Protein AF-A0AAD3XJD0-F1 (afdb_monomer_lite)

Foldseek 3Di:
DLQFADDDPVLVVLLVVLQVVLVVCVVPDPSLSLVSCCVQLDDDPVLLVVVVDPDPCVVSCVVVLVSNLNNLSSLNVLLNVLVVVLVVLCVPVNDDPVSVVSNVSSVVSNVVSVVSVVVCCVRPVVSVVVSSVNRVVNNVLVVVLVVLVVCVVVVVDDPVVNVVVVVVSVVD

Organism: Nepenthes gracilis (NCBI:txid150966)

Structure (mmCIF, N/CA/C/O backbone):
data_AF-A0AAD3XJD0-F1
#
_entry.id   AF-A0AAD3XJD0-F1
#
loop_
_atom_site.group_PDB
_atom_site.id
_atom_site.type_symbol
_atom_site.label_atom_id
_atom_site.label_alt_id
_atom_site.label_comp_id
_atom_site.label_asym_id
_atom_site.label_entity_id
_atom_site.label_seq_id
_atom_site.pdbx_PDB_ins_code
_atom_site.Cartn_x
_atom_site.Cartn_y
_atom_site.Cartn_z
_atom_site.occupancy
_atom_site.B_iso_or_equiv
_atom_site.auth_seq_id
_atom_site.auth_comp_id
_atom_site.auth_asym_id
_atom_site.auth_atom_id
_atom_site.pdbx_PDB_model_num
ATOM 1 N N . MET A 1 1 ? 8.176 -1.275 8.265 1.00 50.38 1 MET A N 1
ATOM 2 C CA . MET A 1 1 ? 7.512 -1.535 6.972 1.00 50.38 1 MET A CA 1
ATOM 3 C C . MET A 1 1 ? 6.518 -0.399 6.744 1.00 50.38 1 MET A C 1
ATOM 5 O O . MET A 1 1 ? 6.146 0.233 7.726 1.00 50.38 1 MET A O 1
ATOM 9 N N . LEU A 1 2 ? 6.238 -0.030 5.494 1.00 55.28 2 LEU A N 1
ATOM 10 C CA . LEU A 1 2 ? 5.457 1.152 5.090 1.00 55.28 2 LEU A CA 1
ATOM 11 C C . LEU A 1 2 ? 3.943 0.961 5.381 1.00 55.28 2 LEU A C 1
ATOM 13 O O . LEU A 1 2 ? 3.120 0.969 4.472 1.00 55.28 2 LEU A O 1
ATOM 17 N N . ASP A 1 3 ? 3.584 0.701 6.643 1.00 52.31 3 ASP A N 1
ATOM 18 C CA . ASP A 1 3 ? 2.285 0.107 7.010 1.00 52.31 3 ASP A CA 1
ATOM 19 C C . ASP A 1 3 ? 1.190 1.151 7.302 1.00 52.31 3 ASP A C 1
ATOM 21 O O . ASP A 1 3 ? 0.005 0.825 7.286 1.00 52.31 3 ASP A O 1
ATOM 25 N N . GLU A 1 4 ? 1.550 2.418 7.524 1.00 55.62 4 GLU A N 1
ATOM 26 C CA . GLU A 1 4 ? 0.623 3.490 7.920 1.00 55.62 4 GLU A CA 1
ATOM 27 C C . GLU A 1 4 ? 0.846 4.779 7.110 1.00 55.62 4 GLU A C 1
ATOM 29 O O . GLU A 1 4 ? 1.062 5.855 7.657 1.00 55.62 4 GLU A O 1
ATOM 34 N N . GLY A 1 5 ? 0.814 4.676 5.778 1.00 60.34 5 GLY A N 1
ATOM 35 C CA . GLY A 1 5 ? 0.942 5.822 4.870 1.00 60.34 5 GLY A CA 1
ATOM 36 C C . GLY A 1 5 ? -0.391 6.417 4.404 1.00 60.34 5 GLY A C 1
ATOM 37 O O . GLY A 1 5 ? -1.385 5.703 4.254 1.00 60.34 5 GLY A O 1
ATOM 38 N N . ARG A 1 6 ? -0.392 7.726 4.115 1.00 67.81 6 ARG A N 1
ATOM 39 C CA . ARG A 1 6 ? -1.443 8.391 3.331 1.00 67.81 6 ARG A CA 1
ATOM 40 C C . ARG A 1 6 ? -1.304 7.954 1.877 1.00 67.81 6 ARG A C 1
ATOM 42 O O . ARG A 1 6 ? -0.259 8.177 1.273 1.00 67.81 6 ARG A O 1
ATOM 49 N N . ILE A 1 7 ? -2.355 7.371 1.316 1.00 77.25 7 ILE A N 1
ATOM 50 C CA . ILE A 1 7 ? -2.467 7.174 -0.131 1.00 77.25 7 ILE A CA 1
ATOM 51 C C . ILE A 1 7 ? -3.216 8.362 -0.729 1.00 77.25 7 ILE A C 1
ATOM 53 O O . ILE A 1 7 ? -4.143 8.900 -0.116 1.00 77.25 7 ILE A O 1
ATOM 57 N N . THR A 1 8 ? -2.797 8.818 -1.905 1.00 81.12 8 THR A N 1
ATOM 58 C CA . THR A 1 8 ? -3.569 9.806 -2.662 1.00 81.12 8 THR A CA 1
ATOM 59 C C . THR A 1 8 ? -4.817 9.143 -3.238 1.00 81.12 8 THR A C 1
ATOM 61 O O . THR A 1 8 ? -4.851 7.930 -3.445 1.00 81.12 8 THR A O 1
ATOM 64 N N . GLN A 1 9 ? -5.835 9.943 -3.557 1.00 83.00 9 GLN A N 1
ATOM 65 C CA . GLN A 1 9 ? -7.029 9.438 -4.238 1.00 83.00 9 GLN A CA 1
ATOM 66 C C . GLN A 1 9 ? -6.683 8.784 -5.584 1.00 83.00 9 GLN A C 1
ATOM 68 O O . GLN A 1 9 ? -7.267 7.770 -5.936 1.00 83.00 9 GLN A O 1
ATOM 73 N N . SER A 1 10 ? -5.687 9.308 -6.306 1.00 84.81 10 SER A N 1
ATOM 74 C CA . SER A 1 10 ? -5.208 8.695 -7.549 1.00 84.81 10 SER A CA 1
ATOM 75 C C . SER A 1 10 ? -4.658 7.284 -7.335 1.00 84.81 10 SER A C 1
ATOM 77 O O . SER A 1 10 ? -5.006 6.383 -8.086 1.00 84.81 10 SER A O 1
ATOM 79 N N . ILE A 1 11 ? -3.845 7.074 -6.295 1.00 86.44 11 ILE A N 1
ATOM 80 C CA . ILE A 1 11 ? -3.300 5.752 -5.956 1.00 86.44 11 ILE A CA 1
ATOM 81 C C . ILE A 1 11 ? -4.419 4.807 -5.519 1.00 86.44 11 ILE A C 1
ATOM 83 O O . ILE A 1 11 ? -4.430 3.654 -5.935 1.00 86.44 11 ILE A O 1
ATOM 87 N N . ALA A 1 12 ? -5.377 5.295 -4.726 1.00 86.56 12 ALA A N 1
ATOM 88 C CA . ALA A 1 12 ? -6.544 4.508 -4.343 1.00 86.56 12 ALA A CA 1
ATOM 89 C C . ALA A 1 12 ? -7.346 4.056 -5.575 1.00 86.56 12 ALA A C 1
ATOM 91 O O . ALA A 1 12 ? -7.680 2.882 -5.680 1.00 86.56 12 ALA A O 1
ATOM 92 N N . ASN A 1 13 ? -7.588 4.958 -6.531 1.00 89.00 13 ASN A N 1
ATOM 93 C CA . ASN A 1 13 ? -8.289 4.635 -7.774 1.00 89.00 13 ASN A CA 1
ATOM 94 C C . ASN A 1 13 ? -7.529 3.603 -8.615 1.00 89.00 13 ASN A C 1
ATOM 96 O O . ASN A 1 13 ? -8.153 2.678 -9.116 1.00 89.00 13 ASN A O 1
ATOM 100 N N . ILE A 1 14 ? -6.200 3.724 -8.725 1.00 89.25 14 ILE A N 1
ATOM 101 C CA . ILE A 1 14 ? -5.362 2.741 -9.431 1.00 89.25 14 ILE A CA 1
ATOM 102 C C . ILE A 1 14 ? -5.489 1.357 -8.785 1.00 89.25 14 ILE A C 1
ATOM 104 O O . ILE A 1 14 ? -5.651 0.369 -9.491 1.00 89.25 14 ILE A O 1
ATOM 108 N N . LEU A 1 15 ? -5.431 1.278 -7.452 1.00 88.62 15 LEU A N 1
ATOM 109 C CA . LEU A 1 15 ? -5.566 0.009 -6.731 1.00 88.62 15 LEU A CA 1
ATOM 110 C C . LEU A 1 15 ? -6.955 -0.607 -6.921 1.00 88.62 15 LEU A C 1
ATOM 112 O O . LEU A 1 15 ? -7.043 -1.795 -7.203 1.00 88.62 15 LEU A O 1
ATOM 116 N N . MET A 1 16 ? -8.021 0.192 -6.805 1.00 89.50 16 MET A N 1
ATOM 117 C CA . MET A 1 16 ? -9.394 -0.282 -7.023 1.00 89.50 16 MET A CA 1
ATOM 118 C C . MET A 1 16 ? -9.589 -0.787 -8.454 1.00 89.50 16 MET A C 1
ATOM 120 O O . MET A 1 16 ? -10.046 -1.906 -8.639 1.00 89.50 16 MET A O 1
ATOM 124 N N . GLN A 1 17 ? -9.146 -0.014 -9.449 1.00 88.88 17 GLN A N 1
ATOM 125 C CA . GLN A 1 17 ? -9.230 -0.409 -10.853 1.00 88.88 17 GLN A CA 1
ATOM 126 C C . GLN A 1 17 ? -8.474 -1.717 -11.123 1.00 88.88 17 GLN A C 1
ATOM 128 O O . GLN A 1 17 ? -8.962 -2.566 -11.856 1.00 88.88 17 GLN A O 1
ATOM 133 N N . SER A 1 18 ? -7.303 -1.904 -10.509 1.00 89.56 18 SER A N 1
ATOM 134 C CA . SER A 1 18 ? -6.519 -3.134 -10.665 1.00 89.56 18 SER A CA 1
ATOM 135 C C . SER A 1 18 ? -7.254 -4.374 -10.151 1.00 89.56 18 SER A C 1
ATOM 137 O O . SER A 1 18 ? -7.142 -5.449 -10.736 1.00 89.56 18 SER A O 1
ATOM 139 N N . VAL A 1 19 ? -8.009 -4.220 -9.060 1.00 87.69 19 VAL A N 1
ATOM 140 C CA . VAL A 1 19 ? -8.853 -5.284 -8.506 1.00 87.69 19 VAL A CA 1
ATOM 141 C C . VAL A 1 19 ? -10.058 -5.537 -9.410 1.00 87.69 19 VAL A C 1
ATOM 143 O O . VAL A 1 19 ? -10.339 -6.694 -9.709 1.00 87.69 19 VAL A O 1
ATOM 146 N N . ASP A 1 20 ? -10.730 -4.487 -9.889 1.00 87.50 20 ASP A N 1
ATOM 147 C CA . ASP A 1 20 ? -11.871 -4.610 -10.807 1.00 87.50 20 ASP A CA 1
ATOM 148 C C . ASP A 1 20 ? -11.470 -5.349 -12.100 1.00 87.50 20 ASP A C 1
ATOM 150 O O . ASP A 1 20 ? -12.119 -6.316 -12.496 1.00 87.50 20 ASP A O 1
ATOM 154 N N . GLU A 1 21 ? -10.334 -4.983 -12.704 1.00 85.81 21 GLU A N 1
ATOM 155 C CA . GLU A 1 21 ? -9.794 -5.645 -13.902 1.00 85.81 21 GLU A CA 1
ATOM 156 C C . GLU A 1 21 ? -9.447 -7.127 -13.659 1.00 85.81 21 GLU A C 1
ATOM 158 O O . GLU A 1 21 ? -9.621 -7.979 -14.541 1.00 85.81 21 GLU A O 1
ATOM 163 N N . ALA A 1 22 ? -8.948 -7.454 -12.463 1.00 85.69 22 ALA A N 1
ATOM 164 C CA . ALA A 1 22 ? -8.659 -8.832 -12.078 1.00 85.69 22 ALA A CA 1
ATOM 165 C C . ALA A 1 22 ? -9.942 -9.646 -11.862 1.00 85.69 22 ALA A C 1
ATOM 167 O O . ALA A 1 22 ? -10.011 -10.798 -12.293 1.00 85.69 22 ALA A O 1
ATOM 168 N N . LEU A 1 23 ? -10.969 -9.046 -11.254 1.00 86.19 23 LEU A N 1
ATOM 169 C CA . LEU A 1 23 ? -12.278 -9.670 -11.050 1.00 86.19 23 LEU A CA 1
ATOM 170 C C . LEU A 1 23 ? -12.977 -9.971 -12.377 1.00 86.19 23 LEU A C 1
ATOM 172 O O . LEU A 1 23 ? -13.483 -11.079 -12.551 1.00 86.19 23 LEU A O 1
ATOM 176 N N . ASP A 1 24 ? -12.924 -9.048 -13.338 1.00 86.31 24 ASP A N 1
ATOM 177 C CA . ASP A 1 24 ? -13.449 -9.262 -14.694 1.00 86.31 24 ASP A CA 1
ATOM 178 C C . ASP A 1 24 ? -12.771 -10.451 -15.400 1.00 86.31 24 ASP A C 1
ATOM 180 O O . ASP A 1 24 ? -13.369 -11.130 -16.239 1.00 86.31 24 ASP A O 1
ATOM 184 N N . SER A 1 25 ? -11.518 -10.735 -15.039 1.00 82.19 25 SER A N 1
ATOM 185 C CA . SER A 1 25 ? -10.697 -11.781 -15.652 1.00 82.19 25 SER A CA 1
ATOM 186 C C . SER A 1 25 ? -10.740 -13.125 -14.911 1.00 82.19 25 SER A C 1
ATOM 188 O O . SER A 1 25 ? -10.257 -14.126 -15.454 1.00 82.19 25 SER A O 1
ATOM 190 N N . VAL A 1 26 ? -11.330 -13.190 -13.708 1.00 81.19 26 VAL A N 1
ATOM 191 C CA . VAL A 1 26 ? -11.231 -14.360 -12.809 1.00 81.19 26 VAL A CA 1
ATOM 192 C C . VAL A 1 26 ? -11.884 -15.626 -13.378 1.00 81.19 26 VAL A C 1
ATOM 194 O O . VAL A 1 26 ? -11.540 -16.747 -13.011 1.00 81.19 26 VAL A O 1
ATOM 197 N N . ALA A 1 27 ? -12.813 -15.467 -14.326 1.00 76.69 27 ALA A N 1
ATOM 198 C CA . ALA A 1 27 ? -13.443 -16.587 -15.023 1.00 76.69 27 ALA A CA 1
ATOM 199 C C . ALA A 1 27 ? -12.461 -17.373 -15.915 1.00 76.69 27 ALA A C 1
ATOM 201 O O . ALA A 1 27 ? -12.735 -18.518 -16.280 1.00 76.69 27 ALA A O 1
ATOM 202 N N . HIS A 1 28 ? -11.335 -16.762 -16.295 1.00 74.81 28 HIS A N 1
ATOM 203 C CA . HIS A 1 28 ? -10.386 -17.315 -17.262 1.00 74.81 28 HIS A CA 1
ATOM 204 C C . HIS A 1 28 ? -8.941 -17.367 -16.752 1.00 74.81 28 HIS A C 1
ATOM 206 O O . HIS A 1 28 ? -8.128 -18.095 -17.323 1.00 74.81 28 HIS A O 1
ATOM 212 N N . MET A 1 29 ? -8.603 -16.605 -15.710 1.00 74.12 29 MET A N 1
ATOM 213 C CA . MET A 1 29 ? -7.258 -16.515 -15.138 1.00 74.12 29 MET A CA 1
ATOM 214 C C . MET A 1 29 ? -7.324 -16.425 -13.604 1.00 74.12 29 MET A C 1
ATOM 216 O O . MET A 1 29 ? -8.352 -16.008 -13.076 1.00 74.12 29 MET A O 1
ATOM 220 N N . PRO A 1 30 ? -6.248 -16.793 -12.882 1.00 70.75 30 PRO A N 1
ATOM 221 C CA . PRO A 1 30 ? -6.115 -16.474 -11.458 1.00 70.75 30 PRO A CA 1
ATOM 222 C C . PRO A 1 30 ? -6.248 -14.964 -11.201 1.00 70.75 30 PRO A C 1
ATOM 224 O O . PRO A 1 30 ? -6.091 -14.148 -12.117 1.00 70.75 30 PRO A O 1
ATOM 227 N N . LEU A 1 31 ? -6.538 -14.602 -9.952 1.00 75.12 31 LEU A N 1
ATOM 228 C CA . LEU A 1 31 ? -6.798 -13.244 -9.486 1.00 75.12 31 LEU A CA 1
ATOM 229 C C . LEU A 1 31 ? -5.473 -12.460 -9.395 1.00 75.12 31 LEU A C 1
ATOM 231 O O . LEU A 1 31 ? -5.011 -12.095 -8.324 1.00 75.12 31 LEU A O 1
ATOM 235 N N . CYS A 1 32 ? -4.837 -12.214 -10.543 1.00 72.31 32 CYS A N 1
ATOM 236 C CA . CYS A 1 32 ? -3.540 -11.541 -10.654 1.00 72.31 32 CYS A CA 1
ATOM 237 C C . CYS A 1 32 ? -3.688 -10.013 -10.684 1.00 72.31 32 CYS A C 1
ATOM 239 O O . CYS A 1 32 ? -3.326 -9.358 -11.672 1.00 72.31 32 CYS A O 1
ATOM 241 N N . ASP A 1 33 ? -4.205 -9.432 -9.608 1.00 81.81 33 ASP A N 1
ATOM 242 C CA . ASP A 1 33 ? -4.399 -7.985 -9.477 1.00 81.81 33 ASP A CA 1
ATOM 243 C C . ASP A 1 33 ? -3.083 -7.192 -9.525 1.00 81.81 33 ASP A C 1
ATOM 245 O O . ASP A 1 33 ? -3.059 -6.050 -9.983 1.00 81.81 33 ASP A O 1
ATOM 249 N N . TRP A 1 34 ? -1.949 -7.816 -9.209 1.00 85.25 34 TRP A N 1
ATOM 250 C CA . TRP A 1 34 ? -0.628 -7.224 -9.409 1.00 85.25 34 TRP A CA 1
ATOM 251 C C . TRP A 1 34 ? -0.323 -6.874 -10.879 1.00 85.25 34 TRP A C 1
ATOM 253 O O . TRP A 1 34 ? 0.415 -5.924 -11.166 1.00 85.25 34 TRP A O 1
ATOM 263 N N . LYS A 1 35 ? -0.901 -7.599 -11.846 1.00 83.19 35 LYS A N 1
ATOM 264 C CA . LYS A 1 35 ? -0.656 -7.372 -13.280 1.00 83.19 35 LYS A CA 1
ATOM 265 C C . LYS A 1 35 ? -1.096 -5.975 -13.728 1.00 83.19 35 LYS A C 1
ATOM 267 O O . LYS A 1 35 ? -0.362 -5.348 -14.495 1.00 83.19 35 LYS A O 1
ATOM 272 N N . GLY A 1 36 ? -2.226 -5.476 -13.223 1.00 79.94 36 GLY A N 1
ATOM 273 C CA . GLY A 1 36 ? -2.711 -4.115 -13.499 1.00 79.94 36 GLY A CA 1
ATOM 274 C C . GLY A 1 36 ? -1.807 -3.030 -12.898 1.00 79.94 36 GLY A C 1
ATOM 275 O O . GLY A 1 36 ? -1.650 -1.938 -13.451 1.00 79.94 36 GLY A O 1
ATOM 276 N N . LEU A 1 37 ? -1.086 -3.356 -11.822 1.00 85.25 37 LEU A N 1
ATOM 277 C CA . LEU A 1 37 ? -0.148 -2.441 -11.171 1.00 85.25 37 LEU A CA 1
ATOM 278 C C . LEU A 1 37 ? 1.230 -2.400 -11.837 1.00 85.25 37 LEU A C 1
ATOM 280 O O . LEU A 1 37 ? 1.908 -1.375 -11.737 1.00 85.25 37 LEU A O 1
ATOM 284 N N . LYS A 1 38 ? 1.643 -3.445 -12.572 1.00 83.31 38 LYS A N 1
ATOM 285 C CA . LYS A 1 38 ? 2.971 -3.504 -13.220 1.00 83.31 38 LYS A CA 1
ATOM 286 C C . LYS A 1 38 ? 3.261 -2.291 -14.101 1.00 83.31 38 LYS A C 1
ATOM 288 O O . LYS A 1 38 ? 4.378 -1.786 -14.071 1.00 83.31 38 LYS A O 1
ATOM 293 N N . ALA A 1 39 ? 2.274 -1.768 -14.829 1.00 78.88 39 ALA A N 1
ATOM 294 C CA . ALA A 1 39 ? 2.457 -0.576 -15.664 1.00 78.88 39 ALA A CA 1
ATOM 295 C C . ALA A 1 39 ? 2.814 0.686 -14.851 1.00 78.88 39 ALA A C 1
ATOM 297 O O . ALA A 1 39 ? 3.524 1.563 -15.341 1.00 78.88 39 ALA A O 1
ATOM 298 N N . ASN A 1 40 ? 2.357 0.760 -13.599 1.00 79.44 40 ASN A N 1
ATOM 299 C CA . ASN A 1 40 ? 2.596 1.878 -12.685 1.00 79.44 40 ASN A CA 1
ATOM 300 C C . ASN A 1 40 ? 3.837 1.680 -11.798 1.00 79.44 40 ASN A C 1
ATOM 302 O O . ASN A 1 40 ? 4.323 2.638 -11.197 1.00 79.44 40 ASN A O 1
ATOM 306 N N . VAL A 1 41 ? 4.336 0.444 -11.714 1.00 77.81 41 VAL A N 1
ATOM 307 C CA . VAL A 1 41 ? 5.443 0.032 -10.840 1.00 77.81 41 VAL A CA 1
ATOM 308 C C . VAL A 1 41 ? 6.695 -0.361 -11.641 1.00 77.81 41 VAL A C 1
ATOM 310 O O . VAL A 1 41 ? 7.762 -0.577 -11.079 1.00 77.81 41 VAL A O 1
ATOM 313 N N . HIS A 1 42 ? 6.636 -0.404 -12.971 1.00 71.88 42 HIS A N 1
ATOM 314 C CA . HIS A 1 42 ? 7.810 -0.741 -13.766 1.00 71.88 42 HIS A CA 1
ATOM 315 C C . HIS A 1 42 ? 8.820 0.409 -13.816 1.00 71.88 42 HIS A C 1
ATOM 317 O O . HIS A 1 42 ? 8.497 1.537 -14.196 1.00 71.88 42 HIS A O 1
ATOM 323 N N . PHE A 1 43 ? 10.072 0.091 -13.489 1.00 68.38 43 PHE A N 1
ATOM 324 C CA . PHE A 1 43 ? 11.192 1.007 -13.613 1.00 68.38 43 PHE A CA 1
ATOM 325 C C . PHE A 1 43 ? 12.138 0.558 -14.734 1.00 68.38 43 PHE A C 1
ATOM 327 O O . PHE A 1 43 ? 12.855 -0.433 -14.581 1.00 68.38 43 PHE A O 1
ATOM 334 N N . PRO A 1 44 ? 12.170 1.271 -15.869 1.00 66.38 44 PRO A N 1
ATOM 335 C CA . PRO A 1 44 ? 13.057 0.933 -16.971 1.00 66.38 44 PRO A CA 1
ATOM 336 C C . PRO A 1 44 ? 14.546 1.026 -16.601 1.00 66.38 44 PRO A C 1
ATOM 338 O O . PRO A 1 44 ? 15.005 2.011 -16.018 1.00 66.38 44 PRO A O 1
ATOM 341 N N . ASN A 1 45 ? 15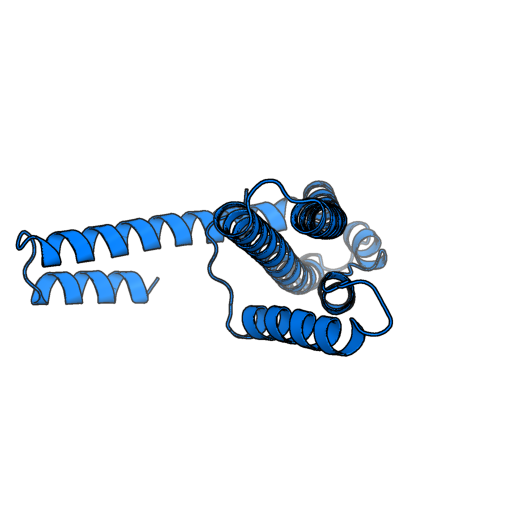.341 0.059 -17.067 1.00 63.06 45 ASN A N 1
ATOM 342 C CA . ASN A 1 45 ? 16.795 0.011 -16.851 1.00 63.06 45 ASN A CA 1
ATOM 343 C C . ASN A 1 45 ? 17.556 1.267 -17.334 1.00 63.06 45 ASN A C 1
ATOM 345 O O . ASN A 1 45 ? 18.664 1.525 -16.859 1.00 63.06 45 ASN A O 1
ATOM 349 N N . TYR A 1 46 ? 16.987 2.086 -18.230 1.00 61.84 46 TYR A N 1
ATOM 350 C CA . TYR A 1 46 ? 17.639 3.315 -18.700 1.00 61.84 46 TYR A CA 1
ATOM 351 C C . TYR A 1 46 ? 17.826 4.358 -17.593 1.00 61.84 46 TYR A C 1
ATOM 353 O O . TYR A 1 46 ? 18.765 5.148 -17.649 1.00 61.84 46 TYR A O 1
ATOM 361 N N . TYR A 1 47 ? 16.996 4.360 -16.551 1.00 62.03 47 TYR A N 1
ATOM 362 C CA . TYR A 1 47 ? 17.180 5.285 -15.436 1.00 62.03 47 TYR A CA 1
ATOM 363 C C . TYR A 1 47 ? 18.420 4.950 -14.594 1.00 62.03 47 TYR A C 1
ATOM 365 O O . TYR A 1 47 ? 19.060 5.850 -14.051 1.00 62.03 47 TYR A O 1
ATOM 373 N N . ARG A 1 48 ? 18.816 3.671 -14.544 1.00 62.59 48 ARG A N 1
ATOM 374 C CA . ARG A 1 48 ? 20.086 3.237 -13.941 1.00 62.59 48 ARG A CA 1
ATOM 375 C C . ARG A 1 48 ? 21.286 3.764 -14.736 1.00 62.59 48 ARG A C 1
ATOM 377 O O . ARG A 1 48 ? 22.297 4.158 -14.158 1.00 62.59 48 ARG A O 1
ATOM 384 N N . LEU A 1 49 ? 21.152 3.843 -16.063 1.00 60.75 49 LEU A N 1
ATOM 385 C CA . LEU A 1 49 ? 22.150 4.469 -16.936 1.00 60.75 49 LEU A CA 1
ATOM 386 C C . LEU A 1 49 ? 22.194 5.990 -16.739 1.00 60.75 49 LEU A C 1
ATOM 388 O O . LEU A 1 49 ? 23.277 6.561 -16.659 1.00 60.75 49 LEU A O 1
ATOM 392 N N . LEU A 1 50 ? 21.040 6.643 -16.569 1.00 59.38 50 LEU A N 1
ATOM 393 C CA . LEU A 1 50 ? 20.966 8.0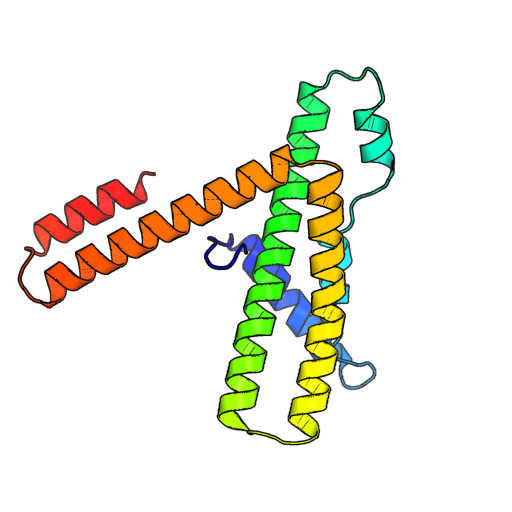80 -16.285 1.00 59.38 50 LEU A CA 1
ATOM 394 C C . LEU A 1 50 ? 21.593 8.466 -14.936 1.00 59.38 50 LEU A C 1
ATOM 396 O O . LEU A 1 50 ? 22.137 9.559 -14.823 1.00 59.38 50 LEU A O 1
ATOM 400 N N . GLN A 1 51 ? 21.579 7.573 -13.942 1.00 58.47 51 GLN A N 1
ATOM 401 C CA . GLN A 1 51 ? 22.317 7.748 -12.684 1.00 58.47 51 GLN A CA 1
ATOM 402 C C . GLN A 1 51 ? 23.845 7.716 -12.889 1.00 58.47 51 GLN A C 1
ATOM 404 O O . GLN A 1 51 ? 24.584 8.294 -12.096 1.00 58.47 51 GLN A O 1
ATOM 409 N N . THR A 1 52 ? 24.311 7.063 -13.960 1.00 60.00 52 THR A N 1
ATOM 410 C CA . THR A 1 52 ? 25.735 6.903 -14.303 1.00 60.00 52 THR A CA 1
ATOM 411 C C . THR A 1 52 ? 26.226 7.978 -15.291 1.00 60.00 52 THR A C 1
ATOM 413 O O . THR A 1 52 ? 27.408 8.313 -15.307 1.00 60.00 52 THR A O 1
ATOM 416 N N . CYS A 1 53 ? 25.338 8.552 -16.112 1.00 51.38 53 CYS A N 1
ATOM 417 C CA . CYS A 1 53 ? 25.676 9.586 -17.097 1.00 51.38 53 CYS A CA 1
ATOM 418 C C . CYS A 1 53 ? 25.752 11.008 -16.504 1.00 51.38 53 CYS A C 1
ATOM 420 O O . CYS A 1 53 ? 24.967 11.390 -15.641 1.00 51.38 53 CYS A O 1
ATOM 422 N N . MET A 1 54 ? 26.638 11.845 -17.066 1.00 49.69 54 MET A N 1
ATOM 423 C CA . MET A 1 54 ? 26.830 13.270 -16.730 1.00 49.69 54 MET A CA 1
ATOM 424 C C . MET A 1 54 ? 25.699 14.202 -17.231 1.00 49.69 54 MET A C 1
ATOM 426 O O . MET A 1 54 ? 25.963 15.287 -17.746 1.00 49.69 54 MET A O 1
ATOM 430 N N . PHE A 1 55 ? 24.429 13.806 -17.132 1.00 54.66 55 PHE A N 1
ATOM 431 C CA . PHE A 1 55 ? 23.316 14.745 -17.339 1.00 54.66 55 PHE A CA 1
ATOM 432 C C . PHE A 1 55 ? 23.141 15.634 -16.094 1.00 54.66 55 PHE A C 1
ATOM 434 O O . PHE A 1 55 ? 23.555 15.226 -15.006 1.00 54.66 55 PHE A O 1
ATOM 441 N N . PRO A 1 56 ? 22.545 16.844 -16.196 1.00 57.47 56 PRO A N 1
ATOM 442 C CA . PRO A 1 56 ? 22.313 17.700 -15.035 1.00 57.47 56 PRO A CA 1
ATOM 443 C C . PRO A 1 56 ? 21.456 16.956 -14.006 1.00 57.47 56 PRO A C 1
ATOM 445 O O . PRO A 1 56 ? 20.233 16.854 -14.138 1.00 57.47 56 PRO A O 1
ATOM 448 N N . GLN A 1 57 ? 22.127 16.436 -12.971 1.00 58.84 57 GLN A N 1
ATOM 449 C CA . GLN A 1 57 ? 21.583 15.486 -11.999 1.00 58.84 57 GLN A CA 1
ATOM 450 C C . GLN A 1 57 ? 20.250 15.956 -11.415 1.00 58.84 57 GLN A C 1
ATOM 452 O O . GLN A 1 57 ? 19.367 15.141 -11.187 1.00 58.84 57 GLN A O 1
ATOM 457 N N . LYS A 1 58 ? 20.050 17.265 -11.233 1.00 59.16 58 LYS A N 1
ATOM 458 C CA . LYS A 1 58 ? 18.850 17.829 -10.601 1.00 59.16 58 LYS A CA 1
ATOM 459 C C . LYS A 1 58 ? 17.538 17.513 -11.335 1.00 59.16 58 LYS A C 1
ATOM 461 O O . LYS A 1 58 ? 16.569 17.173 -10.669 1.00 59.16 58 LYS A O 1
ATOM 466 N N . LEU A 1 59 ? 17.491 17.587 -12.670 1.00 56.03 59 LEU A N 1
ATOM 467 C CA . LEU A 1 59 ? 16.240 17.393 -13.429 1.00 56.03 59 LEU A CA 1
ATOM 468 C C . LEU A 1 59 ? 15.874 15.917 -13.577 1.00 56.03 59 LEU A C 1
ATOM 470 O O . LEU A 1 59 ? 14.730 15.531 -13.349 1.00 56.03 59 LEU A O 1
ATOM 474 N N . VAL A 1 60 ? 16.868 15.088 -13.901 1.00 55.38 60 VAL A N 1
ATOM 475 C CA . VAL A 1 60 ? 16.707 13.631 -13.965 1.00 55.38 60 VAL A CA 1
ATOM 476 C C . VAL A 1 60 ? 16.296 13.100 -12.596 1.00 55.38 60 VAL A C 1
ATOM 478 O O . VAL A 1 60 ? 15.357 12.317 -12.502 1.00 55.38 60 VAL A O 1
ATOM 481 N N . THR A 1 61 ? 16.939 13.568 -11.524 1.00 61.62 61 THR A N 1
ATOM 482 C CA . THR A 1 61 ? 16.607 13.138 -10.163 1.00 61.62 61 THR A CA 1
ATOM 483 C C . THR A 1 61 ? 15.194 13.562 -9.784 1.00 61.62 61 THR A C 1
ATOM 485 O O . THR A 1 61 ? 14.464 12.734 -9.267 1.00 61.62 61 THR A O 1
ATOM 488 N N . PHE A 1 62 ? 14.760 14.787 -10.094 1.00 60.47 62 PHE A N 1
ATOM 489 C CA . PHE A 1 62 ? 13.425 15.269 -9.720 1.00 60.47 62 PHE A CA 1
ATOM 490 C C . PHE A 1 62 ? 12.285 14.409 -10.300 1.00 60.47 62 PHE A C 1
ATOM 492 O O . PHE A 1 62 ? 11.503 13.836 -9.547 1.00 60.47 62 PHE A O 1
ATOM 499 N N . PHE A 1 63 ? 12.239 14.222 -11.624 1.00 60.38 63 PHE A N 1
ATOM 500 C CA . PHE A 1 63 ? 11.169 13.435 -12.259 1.00 60.38 63 PHE A CA 1
ATOM 501 C C . PHE A 1 63 ? 11.237 11.940 -11.925 1.00 60.38 63 PHE A C 1
ATOM 503 O O . PHE A 1 63 ? 10.205 11.279 -11.801 1.00 60.38 63 PHE A O 1
ATOM 510 N N . THR A 1 64 ? 12.450 11.403 -11.776 1.00 67.06 64 THR A N 1
ATOM 511 C CA . THR A 1 64 ? 12.649 9.993 -11.417 1.00 67.06 64 THR A CA 1
ATOM 512 C C . THR A 1 64 ? 12.236 9.740 -9.968 1.00 67.06 64 THR A C 1
ATOM 514 O O . THR A 1 64 ? 11.626 8.715 -9.686 1.00 67.06 64 THR A O 1
ATOM 517 N N . VAL A 1 65 ? 12.508 10.680 -9.057 1.00 72.06 65 VAL A N 1
ATOM 518 C CA . VAL A 1 65 ? 12.142 10.579 -7.638 1.00 72.06 65 VAL A CA 1
ATOM 519 C C . VAL A 1 65 ? 10.629 10.580 -7.460 1.00 72.06 65 VAL A C 1
ATOM 521 O O . VAL A 1 65 ? 10.136 9.679 -6.793 1.00 72.06 65 VAL A O 1
ATOM 524 N N . ASP A 1 66 ? 9.891 11.498 -8.090 1.00 74.56 66 ASP A N 1
ATOM 525 C CA . ASP A 1 66 ? 8.432 11.586 -7.915 1.00 74.56 66 ASP A CA 1
ATOM 526 C C . ASP A 1 66 ? 7.704 10.339 -8.441 1.00 74.56 66 ASP A C 1
ATOM 528 O O . ASP A 1 66 ? 6.807 9.794 -7.790 1.00 74.56 66 ASP A O 1
ATOM 532 N N . LYS A 1 67 ? 8.111 9.837 -9.615 1.00 81.00 67 LYS A N 1
ATOM 533 C CA . LYS A 1 67 ? 7.548 8.601 -10.180 1.00 81.00 67 LYS A CA 1
ATOM 534 C C . LYS A 1 67 ? 7.877 7.384 -9.323 1.00 81.00 67 LYS A C 1
ATOM 536 O O . LYS A 1 67 ? 6.991 6.569 -9.065 1.00 81.00 67 LYS A O 1
ATOM 541 N N . LEU A 1 68 ? 9.119 7.273 -8.856 1.00 84.44 68 LEU A N 1
ATOM 542 C CA . LEU A 1 68 ? 9.546 6.149 -8.030 1.00 84.44 68 LEU A CA 1
ATOM 543 C C . LEU A 1 68 ? 8.913 6.194 -6.635 1.00 84.44 68 LEU A C 1
ATOM 545 O O . LEU A 1 68 ? 8.554 5.156 -6.087 1.00 84.44 68 LEU A O 1
ATOM 549 N N . GLU A 1 69 ? 8.717 7.389 -6.085 1.00 85.12 69 GLU A N 1
ATOM 550 C CA . GLU A 1 69 ? 7.959 7.615 -4.859 1.00 85.12 69 GLU A CA 1
ATOM 551 C C . GLU A 1 69 ? 6.507 7.147 -5.014 1.00 85.12 69 GLU A C 1
ATOM 553 O O . GLU A 1 69 ? 6.027 6.377 -4.180 1.00 85.12 69 GLU A O 1
ATOM 558 N N . SER A 1 70 ? 5.827 7.534 -6.098 1.00 86.38 70 SER A N 1
ATOM 559 C CA . SER A 1 70 ? 4.469 7.059 -6.388 1.00 86.38 70 SER A CA 1
ATOM 560 C C . SER A 1 70 ? 4.409 5.532 -6.486 1.00 86.38 70 SER A C 1
ATOM 562 O O . SER A 1 70 ? 3.524 4.919 -5.891 1.00 86.38 70 SER A O 1
ATOM 564 N N . ALA A 1 71 ? 5.362 4.908 -7.183 1.00 88.62 71 ALA A N 1
ATOM 565 C CA . ALA A 1 71 ? 5.450 3.452 -7.279 1.00 88.62 71 ALA A CA 1
ATOM 566 C C . ALA A 1 71 ? 5.683 2.800 -5.902 1.00 88.62 71 ALA A C 1
ATOM 568 O O . ALA A 1 71 ? 5.031 1.814 -5.567 1.00 88.62 71 ALA A O 1
ATOM 569 N N . CYS A 1 72 ? 6.533 3.387 -5.051 1.00 88.88 72 CYS A N 1
ATOM 570 C CA . CYS A 1 72 ? 6.727 2.918 -3.677 1.00 88.88 72 CYS A CA 1
ATOM 571 C C . CYS A 1 72 ? 5.436 2.983 -2.851 1.00 88.88 72 CYS A C 1
ATOM 573 O O . CYS A 1 72 ? 5.162 2.058 -2.085 1.00 88.88 72 CYS A O 1
ATOM 575 N N . TYR A 1 73 ? 4.638 4.049 -2.995 1.00 87.56 73 TYR A N 1
ATOM 576 C CA . TYR A 1 73 ? 3.345 4.149 -2.315 1.00 87.56 73 TYR A CA 1
ATOM 577 C C . TYR A 1 73 ? 2.342 3.110 -2.817 1.00 87.56 73 TYR A C 1
ATOM 579 O O . TYR A 1 73 ? 1.663 2.513 -1.985 1.00 87.56 73 TYR A O 1
ATOM 587 N N . ILE A 1 74 ? 2.268 2.868 -4.131 1.00 90.00 74 ILE A N 1
ATOM 588 C CA . ILE A 1 74 ? 1.402 1.828 -4.712 1.00 90.00 74 ILE A CA 1
ATOM 589 C C . ILE A 1 74 ? 1.781 0.459 -4.139 1.00 90.00 74 ILE A C 1
ATOM 591 O O . ILE A 1 74 ? 0.922 -0.219 -3.586 1.00 90.00 74 ILE A O 1
ATOM 595 N N . CYS A 1 75 ? 3.066 0.092 -4.165 1.00 90.44 75 CYS A N 1
ATOM 596 C CA . CYS A 1 75 ? 3.546 -1.183 -3.624 1.00 90.44 75 CYS A CA 1
ATOM 597 C C . CYS A 1 75 ? 3.275 -1.331 -2.124 1.00 90.44 75 CYS A C 1
ATOM 599 O O . CYS A 1 75 ? 2.830 -2.382 -1.671 1.00 90.44 75 CYS A O 1
ATOM 601 N N . ALA A 1 76 ? 3.523 -0.282 -1.337 1.00 89.44 76 ALA A N 1
ATOM 602 C CA . ALA A 1 76 ? 3.243 -0.300 0.096 1.00 89.44 76 ALA A CA 1
ATOM 603 C C . ALA A 1 76 ? 1.744 -0.469 0.390 1.00 89.44 76 ALA A C 1
ATOM 605 O O . ALA A 1 76 ? 1.364 -1.255 1.258 1.00 89.44 76 ALA A O 1
ATOM 606 N N . ALA A 1 77 ? 0.895 0.250 -0.344 1.00 89.19 77 ALA A N 1
ATOM 607 C CA . ALA A 1 77 ? -0.552 0.179 -0.200 1.00 89.19 77 ALA A CA 1
ATOM 608 C C . ALA A 1 77 ? -1.108 -1.183 -0.635 1.00 89.19 77 ALA A C 1
ATOM 610 O O . ALA A 1 77 ? -1.928 -1.749 0.085 1.00 89.19 77 ALA A O 1
ATOM 611 N N . PHE A 1 78 ? -0.605 -1.734 -1.740 1.00 91.44 78 PHE A N 1
ATOM 612 C CA . PHE A 1 78 ? -0.911 -3.080 -2.220 1.00 91.44 78 PHE A CA 1
ATOM 613 C C . PHE A 1 78 ? -0.584 -4.143 -1.163 1.00 91.44 78 PHE A C 1
ATOM 615 O O . PHE A 1 78 ? -1.460 -4.883 -0.719 1.00 91.44 78 PHE A O 1
ATOM 622 N N . LEU A 1 79 ? 0.653 -4.139 -0.651 1.00 91.75 79 LEU A N 1
ATOM 623 C CA . LEU A 1 79 ? 1.093 -5.061 0.402 1.00 91.75 79 LEU A CA 1
ATOM 624 C C . LEU A 1 79 ? 0.235 -4.954 1.667 1.00 91.75 79 LEU A C 1
ATOM 626 O O . LEU A 1 79 ? -0.100 -5.965 2.291 1.00 91.75 79 LEU A O 1
ATOM 630 N N . ARG A 1 80 ? -0.136 -3.729 2.051 1.00 89.69 80 ARG A N 1
ATOM 631 C CA . ARG A 1 80 ? -1.012 -3.482 3.196 1.00 89.69 80 ARG A CA 1
ATOM 632 C C . ARG A 1 80 ? -2.417 -4.032 2.957 1.00 89.69 80 ARG A C 1
ATOM 634 O O . ARG A 1 80 ? -2.951 -4.689 3.849 1.00 89.69 80 ARG A O 1
ATOM 641 N N . ALA A 1 81 ? -3.002 -3.774 1.790 1.00 90.12 81 ALA A N 1
ATOM 642 C CA . ALA A 1 81 ? -4.327 -4.263 1.425 1.00 90.12 81 ALA A CA 1
ATOM 643 C C . ALA A 1 81 ? -4.367 -5.796 1.446 1.00 90.12 81 ALA A C 1
ATOM 645 O O . ALA A 1 81 ? -5.207 -6.365 2.139 1.00 90.12 81 ALA A O 1
ATOM 646 N N . HIS A 1 82 ? -3.383 -6.458 0.829 1.00 92.12 82 HIS A N 1
ATOM 647 C CA . HIS A 1 82 ? -3.263 -7.921 0.826 1.00 92.12 82 HIS A CA 1
ATOM 648 C C . HIS A 1 82 ? -3.105 -8.485 2.238 1.00 92.12 82 HIS A C 1
ATOM 650 O O . HIS A 1 82 ? -3.713 -9.494 2.584 1.00 92.12 82 HIS A O 1
ATOM 656 N N . ARG A 1 83 ? -2.315 -7.836 3.103 1.00 92.25 83 ARG A N 1
ATOM 657 C CA . ARG A 1 83 ? -2.181 -8.258 4.505 1.00 92.25 83 ARG A CA 1
ATOM 658 C C . ARG A 1 83 ? -3.510 -8.174 5.261 1.00 92.25 83 ARG A C 1
ATOM 660 O O . ARG A 1 83 ? -3.824 -9.088 6.019 1.00 92.25 83 ARG A O 1
ATOM 667 N N . ILE A 1 84 ? -4.268 -7.090 5.083 1.00 91.94 84 ILE A N 1
ATOM 668 C CA . ILE A 1 84 ? -5.570 -6.905 5.742 1.00 91.94 84 ILE A CA 1
ATOM 669 C C . ILE A 1 84 ? -6.583 -7.919 5.206 1.00 91.94 84 ILE A C 1
ATOM 671 O O . ILE A 1 84 ? -7.217 -8.603 6.005 1.00 91.94 84 ILE A O 1
ATOM 675 N N . ALA A 1 85 ? -6.681 -8.062 3.884 1.00 91.94 85 ALA A N 1
ATOM 676 C CA . ALA A 1 85 ? -7.605 -8.982 3.230 1.00 91.94 85 ALA A CA 1
ATOM 677 C C . ALA A 1 85 ? -7.368 -10.431 3.672 1.00 91.94 85 ALA A C 1
ATOM 679 O O . ALA A 1 85 ? -8.303 -11.117 4.070 1.00 91.94 85 ALA A O 1
ATOM 680 N N . ARG A 1 86 ? -6.106 -10.877 3.712 1.00 92.19 86 ARG A N 1
ATOM 681 C CA . ARG A 1 86 ? -5.758 -12.219 4.200 1.00 92.19 86 ARG A CA 1
ATOM 682 C C . ARG A 1 86 ? -6.113 -12.428 5.664 1.00 92.19 86 ARG A C 1
ATOM 684 O O . ARG A 1 86 ? -6.601 -13.496 6.019 1.00 92.19 86 ARG A O 1
ATOM 691 N N . ARG A 1 87 ? -5.896 -11.416 6.513 1.00 92.00 87 ARG A N 1
ATOM 692 C CA . ARG A 1 87 ? -6.278 -11.490 7.928 1.00 92.00 87 ARG A CA 1
ATOM 693 C C . ARG A 1 87 ? -7.791 -11.629 8.082 1.00 92.00 87 ARG A C 1
ATOM 695 O O . ARG A 1 87 ? -8.238 -12.481 8.832 1.00 92.00 87 ARG A O 1
ATOM 702 N N . GLN A 1 88 ? -8.559 -10.834 7.341 1.00 92.50 88 GLN A N 1
ATOM 703 C CA . GLN A 1 88 ? -10.023 -10.891 7.354 1.00 92.50 88 GLN A CA 1
ATOM 704 C C . GLN A 1 88 ? -10.552 -12.219 6.807 1.00 92.50 88 GLN A C 1
ATOM 706 O O . GLN A 1 88 ? -11.480 -12.786 7.374 1.00 92.50 88 GLN A O 1
ATOM 711 N N . LEU A 1 89 ? -9.941 -12.740 5.741 1.00 91.81 89 LEU A N 1
ATOM 712 C CA . LEU A 1 89 ? -10.286 -14.040 5.175 1.00 91.81 89 LEU A CA 1
ATOM 713 C C . LEU A 1 89 ? -10.058 -15.168 6.189 1.00 91.81 89 LEU A C 1
ATOM 715 O O . LEU A 1 89 ? -10.930 -16.015 6.368 1.00 91.81 89 LEU A O 1
ATOM 719 N N . HIS A 1 90 ? -8.909 -15.147 6.872 1.00 89.50 90 HIS A N 1
ATOM 720 C CA . HIS A 1 90 ? -8.577 -16.117 7.917 1.00 89.50 90 HIS A CA 1
ATOM 721 C C . HIS A 1 90 ? -9.511 -15.998 9.129 1.00 89.50 90 HIS A C 1
ATOM 723 O O . HIS A 1 90 ? -10.029 -17.006 9.593 1.00 89.50 90 HIS A O 1
ATOM 729 N N . GLU A 1 91 ? -9.816 -14.779 9.584 1.00 91.75 91 GLU A N 1
ATOM 730 C CA . GLU A 1 91 ? -10.780 -14.532 10.670 1.00 91.75 91 GLU A CA 1
ATOM 731 C C . GLU A 1 91 ? -12.206 -15.006 10.318 1.00 91.75 91 GLU A C 1
ATOM 733 O O . GLU A 1 91 ? -12.951 -15.407 11.210 1.00 91.75 91 GLU A O 1
ATOM 738 N N . PHE A 1 92 ? -12.596 -14.969 9.037 1.00 91.50 92 PHE A N 1
ATOM 739 C CA . PHE A 1 92 ? -13.946 -15.325 8.589 1.00 91.50 92 PHE A CA 1
ATOM 740 C C . PHE A 1 92 ? -14.128 -16.821 8.292 1.00 91.50 92 PHE A C 1
ATOM 742 O O . PHE A 1 92 ? -15.137 -17.401 8.687 1.00 91.50 92 PHE A O 1
ATOM 749 N N . ILE A 1 93 ? -13.180 -17.445 7.581 1.00 90.31 93 ILE A N 1
ATOM 750 C CA . ILE A 1 93 ? -13.297 -18.837 7.098 1.00 90.31 93 ILE A CA 1
ATOM 751 C C . ILE A 1 93 ? -12.476 -19.815 7.956 1.00 90.31 93 ILE A C 1
ATOM 753 O O . ILE A 1 93 ? -12.764 -21.012 7.969 1.00 90.31 93 ILE A O 1
ATOM 757 N N . GLY A 1 94 ? -11.483 -19.327 8.702 1.00 87.00 94 GLY A N 1
ATOM 758 C CA . GLY A 1 94 ? -10.545 -20.161 9.450 1.00 87.00 94 GLY A CA 1
ATOM 759 C C . GLY A 1 94 ? -9.592 -20.943 8.544 1.00 87.00 94 GLY A C 1
ATOM 760 O O . GLY A 1 94 ? -9.286 -20.538 7.418 1.00 87.00 94 GLY A O 1
ATOM 761 N N . ASP A 1 95 ? -9.124 -22.086 9.043 1.00 84.12 95 ASP A N 1
ATOM 762 C CA . ASP A 1 95 ? -8.209 -22.971 8.321 1.00 84.12 95 ASP A CA 1
ATOM 763 C C . ASP A 1 95 ? -8.985 -23.842 7.319 1.00 84.12 95 ASP A C 1
ATOM 765 O O . ASP A 1 95 ? -9.429 -24.949 7.619 1.00 84.12 95 ASP A O 1
ATOM 769 N N . ASN A 1 96 ? -9.169 -23.309 6.111 1.00 90.38 96 ASN A N 1
ATOM 770 C CA . ASN A 1 96 ? -9.812 -23.974 4.977 1.00 90.38 96 ASN A CA 1
ATOM 771 C C . ASN A 1 96 ? -8.851 -24.015 3.776 1.00 90.38 96 ASN A C 1
ATOM 773 O O . ASN A 1 96 ? -8.099 -23.065 3.554 1.00 90.38 96 ASN A O 1
ATOM 777 N N . GLU A 1 97 ? -8.910 -25.072 2.964 1.00 88.94 97 GLU A N 1
ATOM 778 C CA . GLU A 1 97 ? -8.133 -25.205 1.723 1.00 88.94 97 GLU A CA 1
ATOM 779 C C . GLU A 1 97 ? -8.365 -24.034 0.760 1.00 88.94 97 GLU A C 1
ATOM 781 O O . GLU A 1 97 ? -7.432 -23.526 0.146 1.00 88.94 97 GLU A O 1
ATOM 786 N N . ILE A 1 98 ? -9.599 -23.535 0.669 1.00 86.38 98 ILE A N 1
ATOM 787 C CA . ILE A 1 98 ? -9.913 -22.383 -0.190 1.00 86.38 98 ILE A CA 1
ATOM 788 C C . ILE A 1 98 ? -9.205 -21.118 0.321 1.00 86.38 98 ILE A C 1
ATOM 790 O O . ILE A 1 98 ? -8.660 -20.338 -0.462 1.00 86.38 98 ILE A O 1
ATOM 794 N N . ALA A 1 99 ? -9.174 -20.926 1.643 1.00 88.00 99 ALA A N 1
ATOM 795 C CA . ALA A 1 99 ? -8.496 -19.790 2.256 1.00 88.00 99 ALA A CA 1
ATOM 796 C C . ALA A 1 99 ? -6.973 -19.893 2.091 1.00 88.00 99 ALA A C 1
ATOM 798 O O . ALA A 1 99 ? -6.325 -18.888 1.806 1.00 88.00 99 ALA A O 1
ATOM 799 N N . SER A 1 100 ? -6.396 -21.093 2.216 1.00 89.56 100 SER A N 1
ATOM 800 C CA . SER A 1 100 ? -4.953 -21.295 2.054 1.00 89.56 100 SER A CA 1
ATOM 801 C C . SER A 1 100 ? -4.488 -21.054 0.616 1.00 89.56 100 SER A C 1
ATOM 803 O O . SER A 1 100 ? -3.454 -20.413 0.423 1.00 89.56 100 SER A O 1
ATOM 805 N N . VAL A 1 101 ? -5.269 -21.473 -0.388 1.00 89.69 101 VAL A N 1
ATOM 806 C CA . VAL A 1 101 ? -4.991 -21.186 -1.806 1.00 8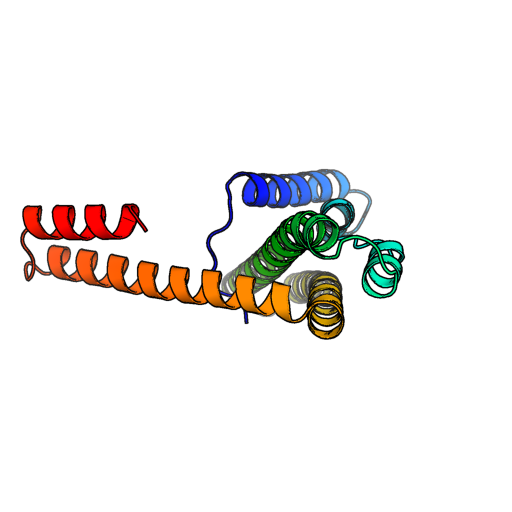9.69 101 VAL A CA 1
ATOM 807 C C . VAL A 1 101 ? -4.986 -19.679 -2.067 1.00 89.69 101 VAL A C 1
ATOM 809 O O . VAL A 1 101 ? -3.991 -19.160 -2.572 1.00 89.69 101 VAL A O 1
ATOM 812 N N . ALA A 1 102 ? -6.034 -18.962 -1.648 1.00 87.44 102 ALA A N 1
ATOM 813 C CA . ALA A 1 102 ? -6.131 -17.511 -1.834 1.00 87.44 102 ALA A CA 1
ATOM 814 C C . ALA A 1 102 ? -5.032 -16.737 -1.075 1.00 87.44 102 ALA A C 1
ATOM 816 O O . ALA A 1 102 ? -4.488 -15.749 -1.569 1.00 87.44 102 ALA A O 1
ATOM 817 N N . ILE A 1 103 ? -4.658 -17.195 0.127 1.00 90.00 103 ILE A N 1
ATOM 818 C CA . ILE A 1 103 ? -3.544 -16.621 0.897 1.00 90.00 103 ILE A CA 1
ATOM 819 C C . ILE A 1 103 ? -2.211 -16.829 0.175 1.00 90.00 103 ILE A C 1
ATOM 821 O O . ILE A 1 103 ? -1.397 -15.905 0.149 1.00 90.00 103 ILE A O 1
ATOM 825 N N . ASN A 1 104 ? -1.977 -18.017 -0.386 1.00 90.94 104 ASN A N 1
ATOM 826 C CA . ASN A 1 104 ? -0.741 -18.330 -1.095 1.00 90.94 104 ASN A CA 1
ATOM 827 C C . ASN A 1 104 ? -0.615 -17.524 -2.394 1.00 90.94 104 ASN A C 1
ATOM 829 O O . ASN A 1 104 ? 0.443 -16.963 -2.658 1.00 90.94 104 ASN A O 1
ATOM 833 N N . GLU A 1 105 ? -1.698 -17.404 -3.163 1.00 89.31 105 GLU A N 1
ATOM 834 C CA . GLU A 1 105 ? -1.767 -16.533 -4.343 1.00 89.31 105 GLU A CA 1
ATOM 835 C C . GLU A 1 105 ? -1.424 -15.078 -3.984 1.00 89.31 105 GLU A C 1
ATOM 837 O O . GLU A 1 105 ? -0.499 -14.486 -4.538 1.00 89.31 105 GLU A O 1
ATOM 842 N N . SER A 1 106 ? -2.069 -14.549 -2.943 1.00 90.56 106 SER A N 1
ATOM 843 C CA . SER A 1 106 ? -1.818 -13.200 -2.430 1.00 90.56 106 SER A CA 1
ATOM 844 C C . SER A 1 106 ? -0.377 -12.990 -1.918 1.00 90.56 106 SER A C 1
ATOM 846 O O . SER A 1 106 ? 0.159 -11.883 -2.023 1.00 90.56 106 SER A O 1
ATOM 848 N N . GLU A 1 107 ? 0.275 -14.022 -1.366 1.00 91.94 107 GLU A N 1
ATOM 849 C CA . GLU A 1 107 ? 1.694 -13.983 -0.974 1.00 91.94 107 GLU A CA 1
ATOM 850 C C . GLU A 1 107 ? 2.638 -13.945 -2.179 1.00 91.94 107 GLU A C 1
ATOM 852 O O . GLU A 1 107 ? 3.616 -13.194 -2.152 1.00 91.94 107 GLU A O 1
ATOM 857 N N . VAL A 1 108 ? 2.342 -14.708 -3.235 1.00 91.69 108 VAL A N 1
ATOM 858 C CA . VAL A 1 108 ? 3.132 -14.710 -4.476 1.00 91.69 108 VAL A CA 1
ATOM 859 C C . VAL A 1 108 ? 3.119 -13.323 -5.118 1.00 91.69 108 VAL A C 1
ATOM 861 O O . VAL A 1 108 ? 4.187 -12.779 -5.411 1.00 91.69 108 VAL A O 1
ATOM 864 N N . ASP A 1 109 ? 1.944 -12.708 -5.244 1.00 89.88 109 ASP A N 1
ATOM 865 C CA . ASP A 1 109 ? 1.818 -11.351 -5.787 1.00 89.88 109 ASP A CA 1
ATOM 866 C C . ASP A 1 109 ? 2.497 -10.310 -4.884 1.00 89.88 109 ASP A C 1
ATOM 868 O O . ASP A 1 109 ? 3.194 -9.399 -5.347 1.00 89.88 109 ASP A O 1
ATOM 872 N N . GLY A 1 110 ? 2.380 -10.482 -3.564 1.00 91.44 110 GLY A N 1
ATOM 873 C CA . GLY A 1 110 ? 3.085 -9.658 -2.586 1.00 91.44 110 GLY A CA 1
ATOM 874 C C . GLY A 1 110 ? 4.610 -9.744 -2.707 1.00 91.44 110 GLY A C 1
ATOM 875 O O . GLY A 1 110 ? 5.305 -8.748 -2.496 1.00 91.44 110 GLY A O 1
ATOM 876 N N . GLU A 1 111 ? 5.161 -10.901 -3.067 1.00 92.19 111 GLU A N 1
ATOM 877 C CA . GLU A 1 111 ? 6.603 -11.076 -3.228 1.00 92.19 111 GLU A CA 1
ATOM 878 C C . GLU A 1 111 ? 7.157 -10.273 -4.414 1.00 92.19 111 GLU A C 1
ATOM 880 O O . GLU A 1 111 ? 8.241 -9.694 -4.315 1.00 92.19 111 GLU A O 1
ATOM 885 N N . GLU A 1 112 ? 6.407 -10.146 -5.512 1.00 89.75 112 GLU A N 1
ATOM 886 C CA . GLU A 1 112 ? 6.805 -9.272 -6.622 1.00 89.75 112 GLU A CA 1
ATOM 887 C C . GLU A 1 112 ? 6.867 -7.795 -6.194 1.00 89.75 112 GLU A C 1
ATOM 889 O O . GLU A 1 112 ? 7.839 -7.094 -6.500 1.00 89.75 112 GLU A O 1
ATOM 894 N N . ALA A 1 113 ? 5.891 -7.334 -5.408 1.00 90.38 113 ALA A N 1
ATOM 895 C CA . ALA A 1 113 ? 5.890 -5.977 -4.866 1.00 90.38 113 ALA A CA 1
ATOM 896 C C . ALA A 1 113 ? 7.065 -5.721 -3.904 1.00 90.38 113 ALA A C 1
ATOM 898 O O . ALA A 1 113 ? 7.668 -4.641 -3.917 1.00 90.38 113 ALA A O 1
ATOM 899 N N . ARG A 1 114 ? 7.431 -6.714 -3.079 1.00 91.62 114 ARG A N 1
ATOM 900 C CA . ARG A 1 114 ? 8.602 -6.634 -2.186 1.00 91.62 114 ARG A CA 1
ATOM 901 C C . ARG A 1 114 ? 9.905 -6.551 -2.968 1.00 91.62 114 ARG A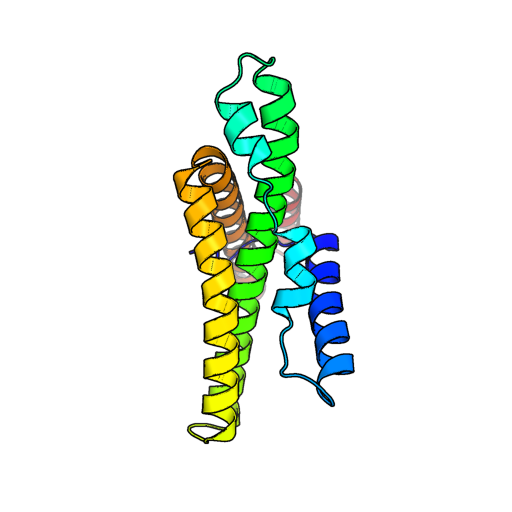 C 1
ATOM 903 O O . ARG A 1 114 ? 10.745 -5.720 -2.625 1.00 91.62 114 ARG A O 1
ATOM 910 N N . LYS A 1 115 ? 10.059 -7.360 -4.022 1.00 90.88 115 LYS A N 1
ATOM 911 C CA . LYS A 1 115 ? 11.241 -7.326 -4.897 1.00 90.88 115 LYS A CA 1
ATOM 912 C C . LYS A 1 115 ? 11.443 -5.945 -5.503 1.00 90.88 115 LYS A C 1
ATOM 914 O O . LYS A 1 115 ? 12.541 -5.408 -5.403 1.00 90.88 115 LYS A O 1
ATOM 919 N N . PHE A 1 116 ? 10.383 -5.322 -6.016 1.00 88.75 116 PHE A N 1
ATOM 920 C CA . PHE A 1 116 ? 10.463 -3.948 -6.511 1.00 88.75 116 PHE A CA 1
ATOM 921 C C . PHE A 1 116 ? 10.955 -2.966 -5.433 1.00 88.75 116 PHE A C 1
ATOM 923 O O . PHE A 1 116 ? 11.880 -2.188 -5.663 1.00 88.75 116 PHE A O 1
ATOM 930 N N . LEU A 1 117 ? 10.368 -3.001 -4.231 1.00 88.75 117 LEU A N 1
ATOM 931 C CA . LEU A 1 117 ? 10.783 -2.111 -3.138 1.00 88.75 117 LEU A CA 1
ATOM 932 C C . LEU A 1 117 ? 12.248 -2.331 -2.734 1.00 88.75 117 LEU A C 1
ATOM 934 O O . LEU A 1 117 ? 12.934 -1.378 -2.354 1.00 88.75 117 LEU A O 1
ATOM 938 N N . GLU A 1 118 ? 12.730 -3.567 -2.821 1.00 89.00 118 GLU A N 1
ATOM 939 C CA . GLU A 1 118 ? 14.120 -3.923 -2.554 1.00 89.00 118 GLU A CA 1
ATOM 940 C C . GLU A 1 118 ? 15.068 -3.409 -3.649 1.00 89.00 118 GLU A C 1
ATOM 942 O O . GLU A 1 118 ? 16.107 -2.821 -3.347 1.00 89.00 118 GLU A O 1
ATOM 947 N N . GLU A 1 119 ? 14.681 -3.513 -4.920 1.00 85.50 119 GLU A N 1
ATOM 948 C CA . GLU A 1 119 ? 15.424 -2.923 -6.039 1.00 85.50 119 GLU A CA 1
ATOM 949 C C . GLU A 1 119 ? 15.539 -1.399 -5.909 1.00 85.50 119 GLU A C 1
ATOM 951 O O . GLU A 1 119 ? 16.621 -0.832 -6.110 1.00 85.50 119 GLU A O 1
ATOM 956 N N . VAL A 1 120 ? 14.453 -0.731 -5.503 1.00 83.69 120 VAL A N 1
ATOM 957 C CA . VAL A 1 120 ? 14.454 0.707 -5.203 1.00 83.69 120 VAL A CA 1
ATOM 958 C C . VAL A 1 120 ? 15.346 1.022 -4.007 1.00 83.69 120 VAL A C 1
ATOM 960 O O . VAL A 1 120 ? 16.082 2.008 -4.042 1.00 83.69 120 VAL A O 1
ATOM 963 N N . ARG A 1 121 ? 15.333 0.187 -2.962 1.00 84.56 121 ARG A N 1
ATOM 964 C CA . ARG A 1 121 ? 16.201 0.355 -1.787 1.00 84.56 121 ARG A CA 1
ATOM 965 C C . ARG A 1 121 ? 17.678 0.360 -2.169 1.00 84.56 121 ARG A C 1
ATOM 967 O O . ARG A 1 121 ? 18.426 1.175 -1.635 1.00 84.56 121 ARG A O 1
ATOM 974 N N . ILE A 1 122 ? 18.078 -0.540 -3.065 1.00 83.75 122 ILE A N 1
ATOM 975 C CA . ILE A 1 122 ? 19.468 -0.691 -3.510 1.00 83.75 122 ILE A CA 1
ATOM 976 C C . ILE A 1 122 ? 19.854 0.427 -4.488 1.00 83.75 122 ILE A C 1
ATOM 978 O O . ILE A 1 122 ? 20.931 1.005 -4.365 1.00 83.75 122 ILE A O 1
ATOM 982 N N . SER A 1 123 ? 18.981 0.750 -5.445 1.00 80.56 123 SER A N 1
ATOM 983 C CA . SER A 1 123 ? 19.308 1.662 -6.553 1.00 80.56 123 SER A CA 1
ATOM 984 C C . SER A 1 123 ? 19.106 3.144 -6.201 1.00 80.56 123 SER A C 1
ATOM 986 O O . SER A 1 123 ? 19.881 4.005 -6.622 1.00 80.56 123 SER A O 1
ATOM 988 N N . PHE A 1 124 ? 18.081 3.451 -5.400 1.00 79.25 124 PHE A N 1
ATOM 989 C CA . PHE A 1 124 ? 17.665 4.813 -5.042 1.00 79.25 124 PHE A CA 1
ATOM 990 C C . PHE A 1 124 ? 17.305 4.925 -3.549 1.00 79.25 124 PHE A C 1
ATOM 992 O O . PHE A 1 124 ? 16.170 5.276 -3.199 1.00 79.25 124 PHE A O 1
ATOM 999 N N . PRO A 1 125 ? 18.259 4.678 -2.631 1.00 81.50 125 PRO A N 1
ATOM 1000 C CA . PRO A 1 125 ? 18.000 4.699 -1.189 1.00 81.50 125 PRO A CA 1
ATOM 1001 C C . PRO A 1 125 ? 17.409 6.030 -0.696 1.00 81.50 125 PRO A C 1
ATOM 1003 O O . PRO A 1 125 ? 16.635 6.052 0.263 1.00 81.50 125 PRO A O 1
ATOM 1006 N N . GLN A 1 126 ? 17.727 7.143 -1.364 1.00 81.69 126 GLN A N 1
ATOM 1007 C CA . GLN A 1 126 ? 17.186 8.469 -1.078 1.00 81.69 126 GLN A CA 1
ATOM 1008 C C . GLN A 1 126 ? 15.665 8.551 -1.262 1.00 81.69 126 GLN A C 1
ATOM 1010 O O . GLN A 1 126 ? 14.998 9.165 -0.431 1.00 81.69 126 GLN A O 1
ATOM 1015 N N . VAL A 1 127 ? 15.105 7.892 -2.284 1.00 81.62 127 VAL A N 1
ATOM 1016 C CA . VAL A 1 127 ? 13.653 7.875 -2.532 1.00 81.62 127 VAL A CA 1
ATOM 1017 C C . VAL A 1 127 ? 12.962 7.137 -1.400 1.00 81.62 127 VAL A C 1
ATOM 1019 O O . VAL A 1 127 ? 12.065 7.675 -0.754 1.00 81.62 127 VAL A O 1
ATOM 1022 N N . LEU A 1 128 ? 13.446 5.934 -1.085 1.00 81.75 128 LEU A N 1
ATOM 1023 C CA . LEU A 1 128 ? 12.858 5.133 -0.020 1.00 81.75 128 LEU A CA 1
ATOM 1024 C C . LEU A 1 128 ? 12.962 5.832 1.343 1.00 81.75 128 LEU A C 1
ATOM 1026 O O . LEU A 1 128 ? 12.058 5.702 2.167 1.00 81.75 128 LEU A O 1
ATOM 1030 N N . ARG A 1 129 ? 14.037 6.592 1.588 1.00 82.56 129 ARG A N 1
ATOM 1031 C CA . ARG A 1 129 ? 14.187 7.404 2.802 1.00 82.56 129 ARG A CA 1
ATOM 1032 C C . ARG A 1 129 ? 13.088 8.457 2.907 1.00 82.56 129 ARG A C 1
ATOM 1034 O O . ARG A 1 129 ? 12.439 8.527 3.944 1.00 82.56 129 ARG A O 1
ATOM 1041 N N . VAL A 1 130 ? 12.856 9.225 1.842 1.00 83.31 130 VAL A N 1
ATOM 1042 C CA . VAL A 1 130 ? 11.817 10.266 1.804 1.00 83.31 130 VAL A CA 1
ATOM 1043 C C . VAL A 1 130 ? 10.428 9.662 2.003 1.00 83.31 130 VAL A C 1
ATOM 1045 O O . VAL A 1 130 ? 9.683 10.130 2.864 1.00 83.31 130 VAL A O 1
ATOM 1048 N N . VAL A 1 131 ? 10.110 8.580 1.285 1.00 83.31 131 VAL A N 1
ATOM 1049 C CA . VAL A 1 131 ? 8.827 7.869 1.411 1.00 83.31 131 VAL A CA 1
ATOM 1050 C C . VAL A 1 131 ? 8.616 7.370 2.840 1.00 83.31 131 VAL A C 1
ATOM 1052 O O . VAL A 1 131 ? 7.571 7.620 3.438 1.00 83.31 131 VAL A O 1
ATOM 1055 N N . LYS A 1 132 ? 9.625 6.716 3.433 1.00 84.12 132 LYS A N 1
ATOM 1056 C CA . LYS A 1 132 ? 9.564 6.245 4.825 1.00 84.12 132 LYS A CA 1
ATOM 1057 C C . LYS A 1 132 ? 9.336 7.391 5.799 1.00 84.12 132 LYS A C 1
ATOM 1059 O O . LYS A 1 132 ? 8.463 7.278 6.652 1.00 84.12 132 LYS A O 1
ATOM 1064 N N . THR A 1 133 ? 10.091 8.481 5.672 1.00 86.19 133 THR A N 1
ATOM 1065 C CA . THR A 1 133 ? 9.928 9.648 6.541 1.00 86.19 133 THR A CA 1
ATOM 1066 C C . THR A 1 133 ? 8.514 10.206 6.434 1.00 86.19 133 THR A C 1
ATOM 1068 O O . THR A 1 133 ? 7.866 10.357 7.461 1.00 86.19 133 THR A O 1
ATOM 1071 N N . ARG A 1 134 ? 7.991 10.419 5.220 1.00 83.25 134 ARG A N 1
ATOM 1072 C CA . ARG A 1 134 ? 6.627 10.933 5.015 1.00 83.25 134 ARG A CA 1
ATOM 1073 C C . ARG A 1 134 ? 5.559 10.034 5.628 1.00 83.25 134 ARG A C 1
ATOM 1075 O O . ARG A 1 134 ? 4.645 10.534 6.277 1.00 83.25 134 ARG A O 1
ATOM 1082 N N . GLN A 1 135 ? 5.679 8.719 5.468 1.00 82.31 135 GLN A N 1
ATOM 1083 C CA . GLN A 1 135 ? 4.718 7.792 6.061 1.00 82.31 135 GLN A CA 1
ATOM 1084 C C . GLN A 1 135 ? 4.790 7.748 7.584 1.00 82.31 135 GLN A C 1
ATOM 1086 O O . GLN A 1 135 ? 3.751 7.765 8.233 1.00 82.31 135 GLN A O 1
ATOM 1091 N N . VAL A 1 136 ? 5.994 7.730 8.161 1.00 85.06 136 VAL A N 1
ATOM 1092 C CA . VAL A 1 136 ? 6.156 7.777 9.621 1.00 85.06 136 VAL A CA 1
ATOM 1093 C C . VAL A 1 136 ? 5.594 9.085 10.168 1.00 85.06 136 VAL A C 1
ATOM 1095 O O . VAL A 1 136 ? 4.829 9.060 11.125 1.00 85.06 136 VAL A O 1
ATOM 1098 N N . THR A 1 137 ? 5.906 10.220 9.538 1.00 86.06 137 THR A N 1
ATOM 1099 C CA . THR A 1 137 ? 5.342 11.520 9.916 1.00 86.06 137 THR A CA 1
ATOM 1100 C C . THR A 1 137 ? 3.818 11.494 9.857 1.00 86.06 137 THR A C 1
ATOM 1102 O O . THR A 1 137 ? 3.172 11.910 10.813 1.00 86.06 137 THR A O 1
ATOM 1105 N N . TYR A 1 138 ? 3.230 10.951 8.788 1.00 83.25 138 TYR A N 1
ATOM 1106 C CA . TYR A 1 138 ? 1.779 10.832 8.673 1.00 83.25 138 TYR A CA 1
ATOM 1107 C C . TYR A 1 138 ? 1.165 9.936 9.757 1.00 83.25 138 TYR A C 1
ATOM 1109 O O . TYR A 1 138 ? 0.173 10.326 10.365 1.00 83.25 138 TYR A O 1
ATOM 1117 N N . SER A 1 139 ? 1.756 8.770 10.026 1.00 84.25 139 SER A N 1
ATOM 1118 C CA . SER A 1 139 ? 1.325 7.873 11.104 1.00 84.25 139 SER A CA 1
ATOM 1119 C C . SER A 1 139 ? 1.335 8.592 12.454 1.00 84.25 139 SER A C 1
ATOM 1121 O O . SER A 1 139 ? 0.318 8.615 13.141 1.00 84.25 139 SER A O 1
ATOM 1123 N N . VAL A 1 140 ? 2.430 9.278 12.797 1.00 87.25 140 VAL A N 1
ATOM 1124 C CA . VAL A 1 140 ? 2.537 10.055 14.043 1.00 87.25 140 VAL A CA 1
ATOM 1125 C C . VAL A 1 140 ? 1.464 11.143 14.116 1.00 87.25 140 VAL A C 1
ATOM 1127 O O . VAL A 1 140 ? 0.785 11.259 15.133 1.00 87.25 140 VAL A O 1
ATOM 1130 N N . LEU A 1 141 ? 1.271 11.915 13.042 1.00 86.00 141 LEU A N 1
ATOM 1131 C CA . LEU A 1 141 ? 0.231 12.947 12.980 1.00 86.00 141 LEU A CA 1
ATOM 1132 C C . LEU A 1 141 ? -1.165 12.349 13.165 1.00 86.00 141 LEU A C 1
ATOM 1134 O O . LEU A 1 141 ? -1.980 12.908 13.894 1.00 86.00 141 LEU A O 1
ATOM 1138 N N . LYS A 1 142 ? -1.433 11.195 12.550 1.00 85.31 142 LYS A N 1
ATOM 1139 C CA . LYS A 1 142 ? -2.701 10.485 12.700 1.00 85.31 142 LYS A CA 1
ATOM 1140 C C . LYS A 1 142 ? -2.923 10.025 14.142 1.00 85.31 142 LYS A C 1
ATOM 1142 O O . LYS A 1 142 ? -3.987 10.285 14.687 1.00 85.31 142 LYS A O 1
ATOM 1147 N N . HIS A 1 143 ? -1.920 9.420 14.779 1.00 87.06 143 HIS A N 1
ATOM 1148 C CA . HIS A 1 143 ? -2.005 9.011 16.187 1.00 87.06 143 HIS A CA 1
ATOM 1149 C C . HIS A 1 143 ? -2.259 10.203 17.117 1.00 87.06 143 HIS A C 1
ATOM 1151 O O . HIS A 1 143 ? -3.060 10.101 18.043 1.00 87.06 143 HIS A O 1
ATOM 1157 N N . LEU A 1 144 ? -1.631 11.354 16.857 1.00 88.81 144 LEU A N 1
ATOM 1158 C CA . LEU A 1 144 ? -1.879 12.588 17.613 1.00 88.81 144 LEU A CA 1
ATOM 1159 C C . LEU A 1 144 ? -3.305 13.115 17.416 1.00 88.81 144 LEU A C 1
ATOM 1161 O O . LEU A 1 144 ? -3.949 13.521 18.382 1.00 88.81 144 LEU A O 1
ATOM 1165 N N . ILE A 1 145 ? -3.803 13.087 16.181 1.00 87.31 145 ILE A N 1
ATOM 1166 C CA . ILE A 1 145 ? -5.185 13.443 15.846 1.00 87.31 145 ILE A CA 1
ATOM 1167 C C . ILE A 1 145 ? -6.170 12.544 16.601 1.00 87.31 145 ILE A C 1
ATOM 1169 O O . ILE A 1 145 ? -7.061 13.056 17.278 1.00 87.31 145 ILE A O 1
ATOM 1173 N N . ASP A 1 146 ? -5.983 11.226 16.524 1.00 88.75 146 ASP A N 1
ATOM 1174 C CA . ASP A 1 146 ? -6.855 10.246 17.171 1.00 88.75 146 ASP A CA 1
ATOM 1175 C C . ASP A 1 146 ? -6.822 10.422 18.699 1.00 88.75 146 ASP A C 1
ATOM 1177 O O . ASP A 1 146 ? -7.856 10.363 19.366 1.00 88.75 146 ASP A O 1
ATOM 1181 N N . TYR A 1 147 ? -5.650 10.722 19.266 1.00 90.19 147 TYR A N 1
ATOM 1182 C CA . TYR A 1 147 ? -5.497 11.040 20.684 1.00 90.19 147 TYR A CA 1
ATOM 1183 C C . TYR A 1 147 ? -6.282 12.293 21.098 1.00 90.19 147 TYR A C 1
ATOM 1185 O O . TYR A 1 147 ? -7.025 12.251 22.078 1.00 90.19 147 TYR A O 1
ATOM 1193 N N . ILE A 1 148 ? -6.172 13.392 20.345 1.00 89.50 148 ILE A N 1
ATOM 1194 C CA . ILE A 1 148 ? -6.906 14.640 20.621 1.00 89.50 148 ILE A CA 1
ATOM 1195 C C . ILE A 1 148 ? -8.421 14.416 20.549 1.00 89.50 148 ILE A C 1
ATOM 1197 O O . ILE A 1 148 ? -9.148 14.854 21.440 1.00 89.50 148 ILE A O 1
ATOM 1201 N N . GLN A 1 149 ? -8.892 13.685 19.536 1.00 88.25 149 GLN A N 1
ATOM 1202 C CA . GLN A 1 149 ? -10.306 13.325 19.412 1.00 88.25 149 GLN A CA 1
ATOM 1203 C C . GLN A 1 149 ? -10.778 12.454 20.579 1.00 88.25 149 GLN A C 1
ATOM 1205 O O . GLN A 1 149 ? -11.901 12.597 21.057 1.00 88.25 149 GLN A O 1
ATOM 1210 N N . ASN A 1 150 ? -9.932 11.548 21.069 1.00 91.62 150 ASN A N 1
ATOM 1211 C CA . ASN A 1 150 ? -10.266 10.746 22.238 1.00 91.62 150 ASN A CA 1
ATOM 1212 C C . ASN A 1 150 ? -10.353 11.601 23.507 1.00 91.62 150 ASN A C 1
ATOM 1214 O O . ASN A 1 150 ? -11.281 11.392 24.283 1.00 91.62 150 ASN A O 1
ATOM 1218 N N . LEU A 1 151 ? -9.462 12.584 23.697 1.00 90.81 151 LEU A N 1
ATOM 1219 C CA . LEU A 1 151 ? -9.530 13.526 24.824 1.00 90.81 151 LEU A CA 1
ATOM 1220 C C . LEU A 1 151 ? -10.830 14.336 24.839 1.00 90.81 151 LEU A C 1
ATOM 1222 O O . LEU A 1 151 ? -11.397 14.557 25.908 1.00 90.81 151 LEU A O 1
ATOM 1226 N N . GLU A 1 152 ? -11.312 14.753 23.671 1.00 91.19 152 GLU A N 1
ATOM 1227 C CA . GLU A 1 152 ? -12.621 15.395 23.539 1.00 91.19 152 GLU A CA 1
ATOM 1228 C C . GLU A 1 152 ? -13.749 14.440 23.951 1.00 91.19 152 GLU A C 1
ATOM 1230 O O . GLU A 1 152 ? -14.575 14.782 24.795 1.00 91.19 152 GLU A O 1
ATOM 1235 N N . LYS A 1 153 ? -13.752 13.209 23.422 1.00 90.56 153 LYS A N 1
ATOM 1236 C CA . LYS A 1 153 ? -14.789 12.206 23.722 1.00 90.56 153 LYS A CA 1
ATOM 1237 C C . LYS A 1 153 ? -14.889 11.863 25.207 1.00 90.56 153 LYS A C 1
ATOM 1239 O O . LYS A 1 153 ? -15.988 11.613 25.691 1.00 90.56 153 LYS A O 1
ATOM 1244 N N . VAL A 1 154 ? -13.767 11.840 25.931 1.00 94.44 154 VAL A N 1
ATOM 1245 C CA . VAL A 1 154 ? -13.759 11.595 27.386 1.00 94.44 154 VAL A CA 1
ATOM 1246 C C . VAL A 1 154 ? -14.003 12.862 28.218 1.00 94.44 154 VAL A C 1
ATOM 1248 O O . VAL A 1 154 ? -13.937 12.808 29.443 1.00 94.44 154 VAL A O 1
ATOM 1251 N N . GLY A 1 155 ? -14.278 14.003 27.577 1.00 89.94 155 GLY A N 1
ATOM 1252 C CA . GLY A 1 155 ? -14.586 15.274 28.238 1.00 89.94 155 GLY A CA 1
ATOM 1253 C C . GLY A 1 155 ? -13.377 15.990 28.847 1.00 89.94 155 GLY A C 1
ATOM 1254 O O . GLY A 1 155 ? -13.550 16.946 29.599 1.00 89.94 155 GLY A O 1
ATOM 1255 N N . LEU A 1 156 ? -12.153 15.549 28.537 1.00 90.44 156 LEU A N 1
ATOM 1256 C CA . LEU A 1 156 ? -10.911 16.170 29.016 1.00 90.44 156 LEU A CA 1
ATOM 1257 C C . LEU A 1 156 ? -10.481 17.371 28.163 1.00 90.44 156 LEU A C 1
ATOM 1259 O O . LEU A 1 156 ? -9.614 18.142 28.577 1.00 90.44 156 LEU A O 1
ATOM 1263 N N . LEU A 1 157 ? -11.068 17.534 26.976 1.00 91.00 157 LEU A N 1
ATOM 1264 C CA . LEU A 1 157 ? -10.803 18.645 26.073 1.00 91.00 157 LEU A CA 1
ATOM 1265 C C . LEU A 1 157 ? -12.115 19.260 25.582 1.00 91.00 157 LEU A C 1
ATOM 1267 O O . LEU A 1 157 ? -13.001 18.559 25.108 1.00 91.00 157 LEU A O 1
ATOM 1271 N N . GLU A 1 158 ? -12.218 20.586 25.658 1.00 87.56 158 GLU A N 1
ATOM 1272 C CA . GLU A 1 158 ? -13.342 21.327 25.078 1.00 87.56 158 GLU A CA 1
ATOM 1273 C C . GLU A 1 158 ? -13.363 21.173 23.547 1.00 87.56 158 GLU A C 1
ATOM 1275 O O . GLU A 1 158 ? -12.329 21.330 22.892 1.00 87.56 158 GLU A O 1
ATOM 1280 N N . GLU A 1 159 ? -14.549 20.989 22.963 1.00 81.94 159 GLU A N 1
ATOM 1281 C CA . GLU A 1 159 ? -14.769 20.866 21.510 1.00 81.94 159 GLU A CA 1
ATOM 1282 C C . GLU A 1 159 ? -14.106 22.008 20.717 1.00 81.94 159 GLU A C 1
ATOM 1284 O O . GLU A 1 159 ? -13.408 21.785 19.727 1.00 81.94 159 GLU A O 1
ATOM 1289 N N . LYS A 1 160 ? -14.210 23.251 21.212 1.00 85.44 160 LYS A N 1
ATOM 1290 C CA . LYS A 1 160 ? -13.570 24.425 20.590 1.00 85.44 160 LYS A CA 1
ATOM 1291 C C . LYS A 1 160 ? -12.048 24.285 20.506 1.00 85.44 160 LYS A C 1
ATOM 1293 O O . LYS A 1 160 ? -11.445 24.698 19.518 1.00 85.44 160 LYS A O 1
ATOM 1298 N N . ARG A 1 161 ? -11.415 23.710 21.535 1.00 80.62 161 ARG A N 1
ATOM 1299 C CA . ARG A 1 161 ? -9.962 23.483 21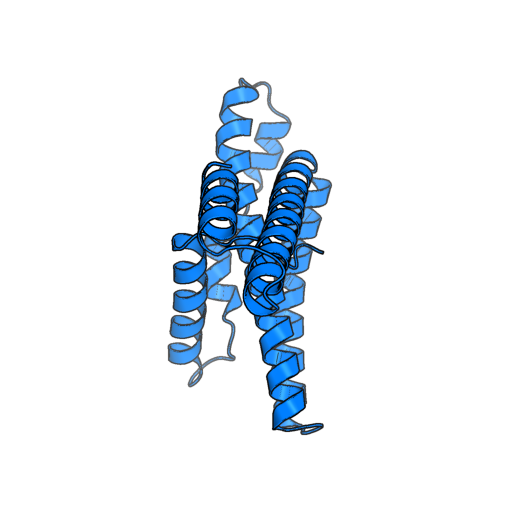.565 1.00 80.62 161 ARG A CA 1
ATOM 1300 C C . ARG A 1 161 ? -9.579 22.303 20.681 1.00 80.62 161 ARG A C 1
ATOM 1302 O O . ARG A 1 161 ? -8.589 22.409 19.964 1.00 80.62 161 ARG A O 1
ATOM 1309 N N . CYS A 1 162 ? -10.381 21.235 20.673 1.00 82.75 162 CYS A N 1
ATOM 1310 C CA . CYS A 1 162 ? -10.225 20.114 19.744 1.00 82.75 162 CYS A CA 1
ATOM 1311 C C . CYS A 1 162 ? -10.213 20.609 18.289 1.00 82.75 162 CYS A C 1
ATOM 1313 O O . CYS A 1 162 ? -9.282 20.312 17.538 1.00 82.75 162 CYS A O 1
ATOM 1315 N N . PHE A 1 163 ? -11.167 21.471 17.926 1.00 82.25 163 PHE A N 1
ATOM 1316 C CA . PHE A 1 163 ? -11.254 22.070 16.596 1.00 82.25 163 PHE A CA 1
ATOM 1317 C C . PHE A 1 163 ? -10.011 22.898 16.225 1.00 82.25 163 PHE A C 1
ATOM 1319 O O . PHE A 1 163 ? -9.478 22.751 15.124 1.00 82.25 163 PHE A O 1
ATOM 1326 N N . ILE A 1 164 ? -9.500 23.725 17.145 1.00 84.38 164 ILE A N 1
ATOM 1327 C CA . ILE A 1 164 ? -8.280 24.520 16.916 1.00 84.38 164 ILE A CA 1
ATOM 1328 C C . ILE A 1 164 ? -7.067 23.611 16.688 1.00 84.38 164 ILE A C 1
ATOM 1330 O O . ILE A 1 164 ? -6.319 23.818 15.731 1.00 84.38 164 ILE A O 1
ATOM 1334 N N . PHE A 1 165 ? -6.885 22.581 17.521 1.00 84.00 165 PHE A N 1
ATOM 1335 C CA . PHE A 1 165 ? -5.799 21.620 17.334 1.00 84.00 165 PHE A CA 1
ATOM 1336 C C . PHE A 1 165 ? -5.927 20.893 15.989 1.00 84.00 165 PHE A C 1
ATOM 1338 O O . PHE A 1 165 ? -4.961 20.837 15.232 1.00 84.00 165 PHE A O 1
ATOM 1345 N N . MET A 1 166 ? -7.122 20.414 15.636 1.00 80.88 166 MET A N 1
ATOM 1346 C CA . MET A 1 166 ? -7.383 19.760 14.350 1.00 80.88 166 MET A CA 1
ATOM 1347 C C . MET A 1 166 ? -7.048 20.656 13.149 1.00 80.88 166 MET A C 1
ATOM 1349 O O . MET A 1 166 ? -6.514 20.173 12.148 1.00 80.88 166 MET A O 1
ATOM 1353 N N . MET A 1 167 ? -7.339 21.956 13.237 1.00 80.50 167 MET A N 1
ATOM 1354 C CA . MET A 1 167 ? -7.041 22.918 12.176 1.00 80.50 167 MET A CA 1
ATOM 1355 C C . MET A 1 167 ? -5.531 23.143 12.011 1.00 80.50 167 MET A C 1
ATOM 1357 O O . MET A 1 167 ? -5.051 23.194 10.880 1.00 80.50 167 MET A O 1
ATOM 1361 N N . LEU A 1 168 ? -4.773 23.193 13.112 1.00 77.19 168 LEU A N 1
ATOM 1362 C CA . LEU A 1 168 ? -3.308 23.275 13.075 1.00 77.19 168 LEU A CA 1
ATOM 1363 C C . LEU A 1 168 ? -2.683 22.036 12.420 1.00 77.19 168 LEU A C 1
ATOM 1365 O O . LEU A 1 168 ? -1.787 22.172 11.593 1.00 77.19 168 LEU A O 1
ATOM 1369 N N . PHE A 1 169 ? -3.199 20.843 12.725 1.00 70.00 169 PHE A N 1
ATOM 1370 C CA . PHE A 1 169 ? -2.699 19.588 12.156 1.00 70.00 169 PHE A CA 1
ATOM 1371 C C . PHE A 1 169 ? -3.090 19.364 10.684 1.00 70.00 169 PHE A C 1
ATOM 1373 O O . PHE A 1 169 ? -2.420 18.602 9.994 1.00 70.00 169 PHE A O 1
ATOM 1380 N N . ARG A 1 170 ? -4.146 20.013 10.170 1.00 64.56 170 ARG A N 1
ATOM 1381 C CA . ARG A 1 170 ? -4.525 19.944 8.741 1.00 64.56 170 ARG A CA 1
ATOM 1382 C C . ARG A 1 170 ? -3.685 20.843 7.823 1.00 64.56 170 ARG A C 1
ATOM 1384 O O . ARG A 1 170 ? -3.737 20.648 6.611 1.00 64.56 170 ARG A O 1
ATOM 1391 N N . LEU A 1 171 ? -2.973 21.831 8.371 1.00 49.19 171 LEU A N 1
ATOM 1392 C CA . LEU A 1 171 ? -2.152 22.787 7.610 1.00 49.19 171 LEU A CA 1
ATOM 1393 C C . LEU A 1 171 ? -0.710 22.305 7.346 1.00 49.19 171 LEU A C 1
ATOM 1395 O O . LEU A 1 171 ? 0.026 22.972 6.620 1.00 49.19 171 LEU A O 1
ATOM 1399 N N . THR A 1 172 ? -0.324 21.163 7.915 1.00 45.16 172 THR A N 1
ATOM 1400 C CA . THR A 1 172 ? 0.966 20.465 7.741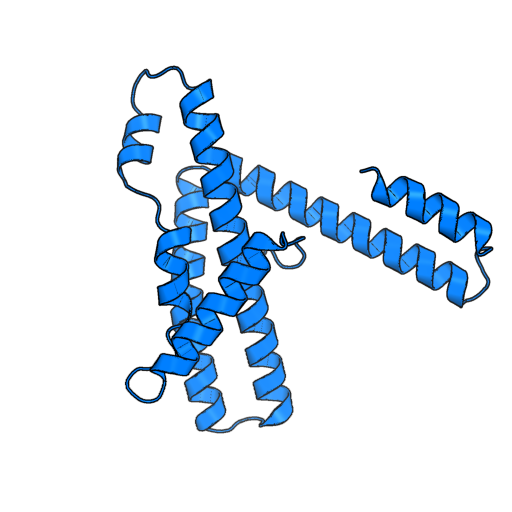 1.00 45.16 172 THR A CA 1
ATOM 1401 C C . THR A 1 172 ? 0.803 19.183 6.940 1.00 45.16 172 THR A C 1
ATOM 1403 O O . THR A 1 172 ? 1.668 18.912 6.079 1.00 45.16 172 THR A O 1
#

Sequence (172 aa):
MLDEGRITQSIANILMQSVDEALDSVAHMPLCDWKGLKANVHFPNYYRLLQTCMFPQKLVTFFTVDKLESACYICAAFLRAHRIARRQLHEFIGDNEIASVAINESEVDGEEARKFLEEVRISFPQVLRVVKTRQVTYSVLKHLIDYIQNLEKVGLLEEKRCFIFMMLFRLT

Radius of gyration: 19.91 Å; chains: 1; bounding box: 42×50×48 Å

Secondary structure (DSSP, 8-state):
---SPPPPHHHHHHHHHHHHHHHHHTTTS---THHHHHHHH---THHHHHHHS-S-HHHHHHHHHHHHHHHHHHHHHHHHHHHHHHHHHHHHH-S-HHHHHHHHHHHHHHHHHHHHHHHHHHH-HHHHHHHHHHHHHHHHHHHHHHHHHHHHHTTSS-HHHHHHHHHHHH--

pLDDT: mean 80.96, std 11.76, range [45.16, 94.44]